Protein AF-A0A0D0D7I7-F1 (afdb_monomer)

Mean predicted aligned error: 8.33 Å

pLDDT: mean 82.62, std 15.27, range [40.34, 95.75]

Organism: NCBI:txid930991

Nearest PDB structures (foldseek):
  5npg-assembly1_A  TM=5.615E-01  e=3.996E-01  Drosophila melanogaster
  7m5o-assembly1_A  TM=6.059E-01  e=1.113E+00  Biggievirus Mos11
  5kux-assembly1_A  TM=4.960E-01  e=6.874E-01  synthetic construct
  3ul5-assembly1_A  TM=4.404E-01  e=1.113E+00  Saccharum officinarum
  2oct-assembly1_A  TM=5.495E-01  e=6.795E+00  Homo sapiens

Sequence (65 aa):
MSSQQSHVSTTYQEYNGMLSFTTDAWTSPNHHVFMAFSVHLEHKGVPLSMPLDIVEVAAVSITHT

Foldseek 3Di:
DDPPLVVVVVVVVPDPFDKDKDKDWDQDPVRWIKIWIWIWTDDPNRIDIGTPDIDTDDDDDPPDD

Secondary structure (DSSP, 8-state):
--TTHHHHHHHHHT--S-EEEEEEEEE-TTS-EEEEEEEEEEETTEEEEEEEEEEEEPP------

Solvent-accessible surface area (backbone atoms only — not comparable to full-atom values): 4239 Å² total; per-residue (Å²): 135,71,84,68,58,68,65,55,51,56,56,60,73,70,48,91,64,71,76,45,78,50,79,50,74,50,71,47,98,86,74,48,34,37,37,37,37,31,43,33,37,65,60,92,90,39,83,44,78,44,79,76,50,76,44,80,46,83,80,85,76,83,76,86,125

Structure (mmCIF, N/CA/C/O backbone):
data_AF-A0A0D0D7I7-F1
#
_entry.id   AF-A0A0D0D7I7-F1
#
loop_
_atom_site.group_PDB
_atom_site.id
_atom_site.type_symbol
_atom_site.label_atom_id
_atom_site.label_alt_id
_atom_site.label_comp_id
_atom_site.label_asym_id
_atom_site.label_entity_id
_atom_site.label_seq_id
_atom_site.pdbx_PDB_ins_code
_atom_site.Cartn_x
_atom_site.Cartn_y
_atom_site.Cartn_z
_atom_site.occupancy
_atom_site.B_iso_or_equiv
_atom_site.auth_seq_id
_atom_site.auth_comp_id
_atom_site.auth_asym_id
_atom_site.auth_atom_id
_atom_site.pdbx_P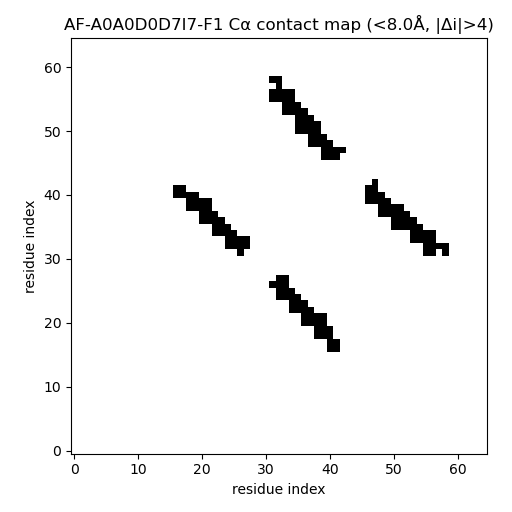DB_model_num
ATOM 1 N N . MET A 1 1 ? -6.375 13.227 -15.661 1.00 40.34 1 MET A N 1
ATOM 2 C CA . MET A 1 1 ? -6.638 13.366 -14.214 1.00 40.34 1 MET A CA 1
ATOM 3 C C . MET A 1 1 ? -7.863 12.527 -13.905 1.00 40.34 1 MET A C 1
ATOM 5 O O . MET A 1 1 ? -8.952 12.882 -14.334 1.00 40.34 1 MET A O 1
ATOM 9 N N . SER A 1 2 ? -7.652 11.343 -13.328 1.00 46.31 2 SER A N 1
ATOM 10 C CA . SER A 1 2 ? -8.715 10.369 -13.056 1.00 46.31 2 SER A CA 1
ATOM 11 C C . SER A 1 2 ? -9.570 10.861 -11.887 1.00 46.31 2 SER A C 1
ATOM 13 O O . SER A 1 2 ? -9.043 11.178 -10.824 1.00 46.3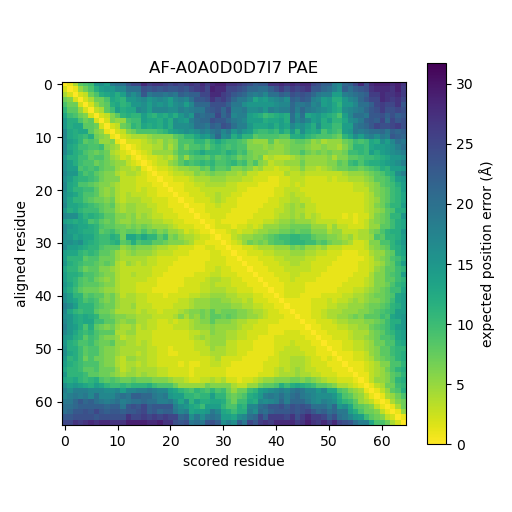1 2 SER A O 1
ATOM 15 N N . SER A 1 3 ? -10.883 10.937 -12.088 1.00 53.53 3 SER A N 1
ATOM 16 C CA . SER A 1 3 ? -11.884 11.488 -11.162 1.00 53.53 3 SER A CA 1
ATOM 17 C C . SER A 1 3 ? -12.042 10.727 -9.835 1.00 53.53 3 SER A C 1
ATOM 19 O O . SER A 1 3 ? -12.831 11.142 -8.993 1.00 53.53 3 SER A O 1
ATOM 21 N N . GLN A 1 4 ? -11.302 9.632 -9.629 1.00 54.69 4 GLN A N 1
ATOM 22 C CA . GLN A 1 4 ? -11.386 8.791 -8.428 1.00 54.69 4 GLN A CA 1
ATOM 23 C C . GLN A 1 4 ? -10.481 9.270 -7.279 1.00 54.69 4 GLN A C 1
ATOM 25 O O . GLN A 1 4 ? -10.776 8.996 -6.119 1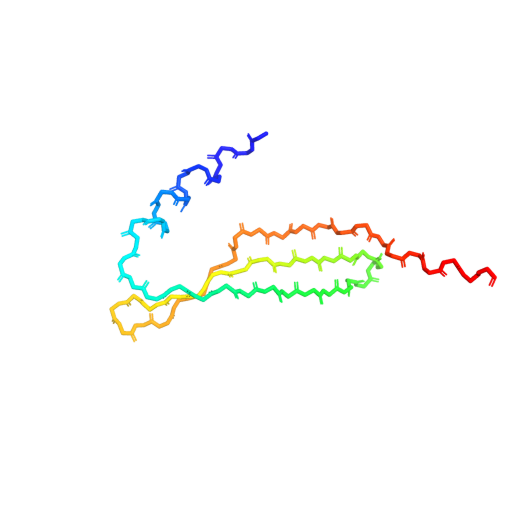.00 54.69 4 GLN A O 1
ATOM 30 N N . GLN A 1 5 ? -9.401 10.010 -7.565 1.00 54.56 5 GLN A N 1
ATOM 31 C CA . GLN A 1 5 ? -8.440 10.430 -6.531 1.00 54.56 5 GLN A CA 1
ATOM 32 C C . GLN A 1 5 ? -8.979 11.554 -5.628 1.00 54.56 5 GLN A C 1
ATOM 34 O O . GLN A 1 5 ? -8.641 11.612 -4.447 1.00 54.56 5 GLN A O 1
ATOM 39 N N . SER A 1 6 ? -9.846 12.429 -6.150 1.00 52.22 6 SER A N 1
ATOM 40 C CA . SER A 1 6 ? -10.307 13.621 -5.424 1.00 52.22 6 SER A CA 1
ATOM 41 C C . SER A 1 6 ? -11.278 13.320 -4.285 1.00 52.22 6 SER A C 1
ATOM 43 O O . SER A 1 6 ? -11.326 14.072 -3.320 1.00 52.22 6 SER A O 1
ATOM 45 N N . HIS A 1 7 ? -12.067 12.246 -4.379 1.00 54.47 7 HIS A N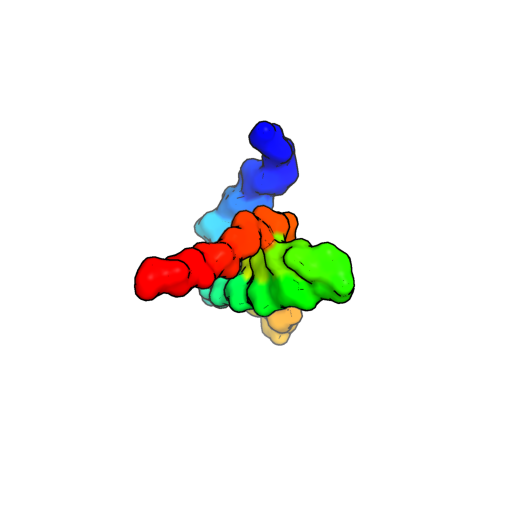 1
ATOM 46 C CA . HIS A 1 7 ? -13.018 11.896 -3.318 1.00 54.47 7 HIS A CA 1
ATOM 47 C C . HIS A 1 7 ? -12.325 11.196 -2.142 1.00 54.47 7 HIS A C 1
ATOM 49 O O . HIS A 1 7 ? -12.666 11.410 -0.985 1.00 54.47 7 HIS A O 1
ATOM 55 N N . VAL A 1 8 ? -11.298 10.406 -2.452 1.00 58.84 8 VAL A N 1
ATOM 56 C CA . VAL A 1 8 ? -10.546 9.597 -1.492 1.00 58.84 8 VAL A CA 1
ATOM 57 C C . VAL A 1 8 ? -9.571 10.455 -0.667 1.00 58.84 8 VAL A C 1
ATOM 59 O O . VAL A 1 8 ? -9.364 10.183 0.515 1.00 58.84 8 VAL A O 1
ATOM 62 N N . SER A 1 9 ? -9.017 11.538 -1.235 1.00 59.91 9 SER A N 1
ATOM 63 C CA . SER A 1 9 ? -8.100 12.423 -0.499 1.00 59.91 9 SER A CA 1
ATOM 64 C C . SER A 1 9 ? -8.780 13.175 0.645 1.00 59.91 9 SER A C 1
ATOM 66 O O . SER A 1 9 ? -8.189 13.300 1.715 1.00 59.91 9 SER A O 1
ATOM 68 N N . THR A 1 10 ? -10.017 13.647 0.451 1.00 61.72 10 THR A N 1
ATOM 69 C CA . THR A 1 10 ? -10.769 14.366 1.493 1.00 61.72 10 THR A CA 1
ATOM 70 C C . THR A 1 10 ? -11.062 13.451 2.682 1.00 61.72 10 THR A C 1
ATOM 72 O O . THR A 1 10 ? -10.866 13.846 3.826 1.00 61.72 10 THR A O 1
ATOM 75 N N . THR A 1 11 ? -11.417 12.188 2.427 1.00 71.81 11 THR A N 1
ATOM 76 C CA . THR A 1 11 ? -11.709 11.213 3.488 1.00 71.81 11 THR A CA 1
ATOM 77 C C . THR A 1 11 ? -10.488 10.877 4.348 1.00 71.81 11 THR A C 1
ATOM 79 O O . THR A 1 11 ? -10.623 10.757 5.563 1.00 71.81 11 THR A O 1
ATOM 82 N N . TYR A 1 12 ? -9.291 10.745 3.760 1.00 78.31 12 TYR A N 1
ATOM 83 C CA . TYR A 1 12 ? -8.076 10.487 4.546 1.00 78.31 12 TYR A CA 1
ATOM 84 C C . TYR A 1 12 ? -7.549 11.734 5.270 1.00 78.31 12 TYR A C 1
ATOM 86 O O . TYR A 1 12 ? -6.978 11.598 6.347 1.00 78.31 12 TYR A O 1
ATOM 94 N N . GLN A 1 13 ? -7.751 12.939 4.726 1.00 75.81 13 GLN A N 1
ATOM 95 C CA . GLN A 1 13 ? -7.368 14.193 5.394 1.00 75.81 13 GLN A CA 1
ATOM 96 C C . GLN A 1 13 ? -8.205 14.480 6.648 1.00 75.81 13 GLN A C 1
ATOM 98 O O . GLN A 1 13 ? -7.697 15.057 7.604 1.00 75.81 13 GLN A O 1
ATOM 103 N N . GLU A 1 14 ? -9.473 14.070 6.651 1.00 81.75 14 GLU A N 1
ATOM 104 C CA . GLU A 1 14 ? -10.399 14.259 7.775 1.00 81.75 14 GLU A CA 1
ATOM 105 C C . GLU A 1 14 ? -10.347 13.115 8.803 1.00 81.75 14 GLU A C 1
ATOM 107 O O . GLU A 1 14 ? -11.007 13.163 9.844 1.00 81.75 14 GLU A O 1
ATOM 112 N N . TYR A 1 15 ? -9.571 12.065 8.530 1.00 84.31 15 TYR A N 1
ATOM 113 C CA . TYR A 1 15 ? -9.486 10.910 9.408 1.00 84.31 15 TYR A CA 1
ATOM 114 C C . TYR A 1 15 ? -8.643 11.223 10.653 1.00 84.31 15 TYR A C 1
ATOM 116 O O . TYR A 1 15 ? -7.446 11.480 10.579 1.00 84.31 15 TYR A O 1
ATOM 124 N N . ASN A 1 16 ? -9.281 11.159 11.824 1.00 83.88 16 ASN A N 1
ATOM 125 C CA . ASN A 1 16 ? -8.683 11.542 13.108 1.00 83.88 16 ASN A CA 1
ATOM 126 C C . ASN A 1 16 ? -7.834 10.432 13.773 1.00 83.88 16 ASN A C 1
ATOM 128 O O . ASN A 1 16 ? -7.421 10.574 14.923 1.00 83.88 16 ASN A O 1
ATOM 132 N N . GLY A 1 17 ? -7.634 9.295 13.101 1.00 86.69 17 GLY A N 1
ATOM 133 C CA . GLY A 1 17 ? -6.826 8.178 13.597 1.00 86.69 17 GLY A CA 1
ATOM 134 C C . GLY A 1 17 ? -5.436 8.120 12.960 1.00 86.69 17 GLY A C 1
ATOM 135 O O . GLY A 1 17 ? -5.086 8.923 12.098 1.00 86.69 17 GLY A O 1
ATOM 136 N N . MET A 1 18 ? -4.634 7.132 13.362 1.00 89.50 18 MET A N 1
ATOM 137 C CA . MET A 1 18 ? -3.308 6.928 12.781 1.00 89.50 18 MET A CA 1
ATOM 138 C C . MET A 1 18 ? -3.414 6.315 11.382 1.00 89.50 18 MET A C 1
ATOM 140 O O . MET A 1 18 ? -4.048 5.276 11.196 1.00 89.50 18 MET A O 1
ATOM 144 N N . LEU A 1 19 ? -2.750 6.948 10.417 1.00 92.50 19 LEU A N 1
ATOM 145 C CA . LEU A 1 19 ? -2.550 6.423 9.072 1.00 92.50 19 LEU A CA 1
ATOM 146 C C . LEU A 1 19 ? -1.099 5.975 8.924 1.00 92.50 19 LEU A C 1
ATOM 148 O O . LEU A 1 19 ? -0.176 6.722 9.242 1.00 92.50 19 LEU A O 1
ATOM 152 N N . SER A 1 20 ? -0.896 4.762 8.424 1.00 93.06 20 SER A N 1
ATOM 153 C CA . SER A 1 20 ? 0.417 4.249 8.035 1.00 93.06 20 SER A CA 1
ATOM 154 C C . SER A 1 20 ? 0.438 4.023 6.533 1.00 93.06 20 SER A C 1
ATOM 156 O O . SER A 1 20 ? -0.443 3.360 5.996 1.00 93.06 20 SER A O 1
ATOM 158 N N . PHE A 1 21 ? 1.440 4.561 5.847 1.00 93.19 21 PHE A N 1
ATOM 159 C CA . PHE A 1 21 ? 1.595 4.387 4.405 1.00 93.19 21 PHE A CA 1
ATOM 160 C C . PHE A 1 21 ? 2.689 3.367 4.121 1.00 93.19 21 PHE A C 1
A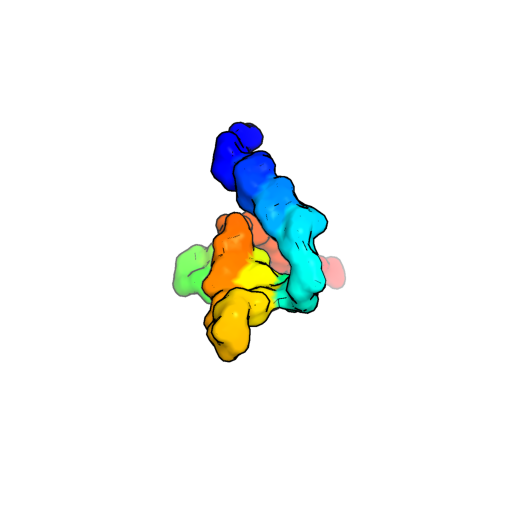TOM 162 O O . PHE A 1 21 ? 3.740 3.384 4.761 1.00 93.19 21 PHE A O 1
ATOM 169 N N . THR A 1 22 ? 2.444 2.486 3.156 1.00 95.69 22 THR A N 1
ATOM 170 C CA . THR A 1 22 ? 3.424 1.493 2.713 1.00 95.69 22 THR A CA 1
ATOM 171 C C . THR A 1 22 ? 3.585 1.544 1.210 1.00 95.69 22 THR A C 1
ATOM 173 O O . THR A 1 22 ? 2.601 1.669 0.478 1.00 95.69 22 THR A O 1
ATOM 176 N N . THR A 1 23 ? 4.824 1.366 0.775 1.00 95.75 23 THR A N 1
ATOM 177 C CA . THR A 1 23 ? 5.176 1.197 -0.628 1.00 95.75 23 THR A CA 1
ATOM 178 C C . THR A 1 23 ? 5.710 -0.212 -0.815 1.00 95.75 23 THR A C 1
ATOM 180 O O . THR A 1 23 ? 6.633 -0.608 -0.105 1.00 95.75 23 THR A O 1
ATOM 183 N N . ASP A 1 24 ? 5.137 -0.953 -1.756 1.00 95.19 24 ASP A N 1
ATOM 184 C CA . ASP A 1 24 ? 5.631 -2.267 -2.173 1.00 95.19 24 ASP A CA 1
ATOM 185 C C . ASP A 1 24 ? 6.047 -2.189 -3.641 1.00 95.19 24 ASP A C 1
ATOM 187 O O . ASP A 1 24 ? 5.331 -1.602 -4.451 1.00 95.19 24 ASP A O 1
ATOM 191 N N . ALA A 1 25 ? 7.212 -2.728 -3.981 1.00 94.62 25 ALA A N 1
ATOM 192 C CA . ALA A 1 25 ? 7.750 -2.686 -5.331 1.00 94.62 25 ALA A CA 1
ATOM 193 C C . ALA A 1 25 ? 8.187 -4.082 -5.764 1.00 94.62 25 ALA A C 1
ATOM 195 O O . ALA A 1 25 ? 8.965 -4.748 -5.080 1.00 94.62 25 ALA A O 1
ATOM 196 N N . TRP A 1 26 ? 7.718 -4.508 -6.933 1.00 94.69 26 TRP A N 1
ATOM 197 C CA . TRP A 1 26 ? 8.028 -5.823 -7.482 1.00 94.69 26 TRP A CA 1
ATOM 198 C C . TRP A 1 26 ? 8.246 -5.760 -8.989 1.00 94.69 26 TRP A C 1
ATOM 200 O O . TRP A 1 26 ? 7.776 -4.861 -9.681 1.00 94.69 26 TRP A O 1
ATOM 210 N N . THR A 1 27 ? 8.969 -6.749 -9.510 1.00 93.88 27 THR A N 1
ATOM 211 C CA . THR A 1 27 ? 9.054 -6.997 -10.953 1.00 93.88 27 THR A CA 1
ATOM 212 C C . THR A 1 27 ? 8.113 -8.140 -11.296 1.00 93.88 27 THR A C 1
ATOM 214 O O . THR A 1 27 ? 8.208 -9.222 -10.717 1.00 93.88 27 THR A O 1
ATOM 217 N N . SER A 1 28 ? 7.176 -7.913 -12.206 1.00 92.50 28 SER A N 1
ATOM 218 C CA . SER A 1 28 ? 6.267 -8.952 -12.686 1.00 92.50 28 SER A CA 1
ATOM 219 C C . SER A 1 28 ? 6.973 -9.904 -13.664 1.00 92.50 28 SER A C 1
ATOM 221 O O . SER A 1 28 ? 8.005 -9.559 -14.245 1.00 92.50 28 SER A O 1
ATOM 223 N N . PRO A 1 29 ? 6.408 -11.100 -13.924 1.00 91.19 29 PRO A N 1
ATOM 224 C CA . PRO A 1 29 ? 7.017 -12.082 -14.828 1.00 91.19 29 PRO A CA 1
ATOM 225 C C . PRO A 1 29 ? 7.272 -11.588 -16.261 1.00 91.19 29 PRO A C 1
ATOM 227 O O . PRO A 1 29 ? 8.080 -12.175 -16.969 1.00 91.19 29 PRO A O 1
ATOM 230 N N . ASN A 1 30 ? 6.601 -10.518 -16.696 1.00 90.12 30 ASN A N 1
ATOM 231 C CA . ASN A 1 30 ? 6.796 -9.883 -18.003 1.00 90.12 30 ASN A CA 1
ATOM 232 C C . ASN A 1 30 ? 7.900 -8.800 -18.009 1.00 90.12 30 ASN A C 1
ATOM 234 O O . ASN A 1 30 ? 8.002 -8.066 -18.983 1.00 90.12 30 ASN A O 1
ATOM 238 N N . HIS A 1 31 ? 8.731 -8.710 -16.963 1.00 85.19 31 HIS A N 1
ATOM 239 C CA . HIS A 1 31 ? 9.827 -7.735 -16.806 1.00 85.19 31 HIS A CA 1
ATOM 240 C C . HIS A 1 31 ? 9.399 -6.274 -16.602 1.00 85.19 31 HIS A C 1
ATOM 242 O O . HIS A 1 31 ? 10.236 -5.375 -16.671 1.00 85.19 31 HIS A O 1
ATOM 248 N N . HIS A 1 32 ? 8.125 -6.027 -16.302 1.00 90.06 32 HIS A N 1
ATOM 249 C CA . HIS A 1 32 ? 7.658 -4.701 -15.910 1.00 90.06 32 HIS A CA 1
ATOM 250 C C . HIS A 1 32 ? 7.862 -4.501 -14.403 1.00 90.06 32 HIS A C 1
ATOM 252 O O . HIS A 1 32 ? 7.640 -5.413 -13.603 1.00 90.06 32 HIS A O 1
ATOM 258 N N . VAL A 1 33 ? 8.318 -3.313 -14.008 1.00 92.88 33 VAL A N 1
ATOM 259 C CA . VAL A 1 33 ? 8.494 -2.953 -12.596 1.00 92.88 33 VAL A CA 1
ATOM 260 C C . VAL A 1 33 ? 7.254 -2.205 -12.142 1.00 92.88 33 VAL A C 1
ATOM 262 O O . VAL A 1 33 ? 6.862 -1.221 -12.761 1.00 92.88 33 VAL A O 1
ATOM 265 N N . PHE A 1 34 ? 6.646 -2.657 -11.054 1.00 94.12 34 PHE A N 1
ATOM 266 C CA . PHE A 1 34 ? 5.471 -2.037 -10.460 1.00 94.12 34 PHE A CA 1
ATOM 267 C C . PHE A 1 34 ? 5.774 -1.537 -9.055 1.00 94.12 34 PHE A C 1
ATOM 269 O O . PHE A 1 34 ? 6.613 -2.092 -8.346 1.00 94.12 34 PHE A O 1
ATOM 276 N N . MET A 1 35 ? 5.056 -0.491 -8.658 1.00 95.12 35 MET A N 1
ATOM 277 C CA . MET A 1 35 ? 5.052 0.049 -7.308 1.00 95.12 35 MET A CA 1
ATOM 278 C C . MET A 1 35 ? 3.607 0.265 -6.859 1.00 95.12 35 MET A C 1
ATOM 280 O O . MET A 1 35 ? 2.867 1.021 -7.488 1.00 95.12 35 MET A O 1
ATOM 284 N N . ALA A 1 36 ? 3.206 -0.391 -5.773 1.00 95.69 36 ALA A N 1
ATOM 285 C CA . ALA A 1 36 ? 1.943 -0.138 -5.096 1.00 95.69 36 ALA A CA 1
ATOM 286 C C . ALA A 1 36 ? 2.135 0.832 -3.938 1.00 95.69 36 ALA A C 1
ATOM 288 O O . ALA A 1 36 ? 3.049 0.683 -3.126 1.00 95.69 36 ALA A O 1
ATOM 289 N N . PHE A 1 37 ? 1.194 1.758 -3.810 1.00 94.88 37 PHE A N 1
ATOM 290 C CA . PHE A 1 37 ? 1.011 2.581 -2.625 1.00 94.88 37 PHE A CA 1
ATOM 291 C C . PHE A 1 37 ? -0.214 2.079 -1.879 1.00 94.88 37 PHE A C 1
ATOM 293 O O . PHE A 1 37 ? -1.265 1.880 -2.482 1.00 94.88 37 PHE A O 1
ATOM 300 N N . SER A 1 38 ? -0.100 1.880 -0.572 1.00 94.50 38 SER A N 1
ATOM 301 C CA . SER A 1 38 ? -1.227 1.482 0.273 1.00 94.50 38 SER A CA 1
ATOM 302 C C . SER A 1 38 ? -1.276 2.315 1.544 1.00 94.50 38 SER A C 1
ATOM 304 O O . SER A 1 38 ? -0.249 2.792 2.031 1.00 94.50 38 SER A O 1
ATOM 306 N N . VAL A 1 39 ? -2.479 2.466 2.089 1.00 93.62 39 VAL A N 1
ATOM 307 C CA . VAL A 1 39 ? -2.721 3.050 3.407 1.00 93.62 39 VAL A CA 1
ATOM 308 C C . VAL A 1 39 ? -3.286 1.988 4.338 1.00 93.62 39 VAL A C 1
ATOM 310 O O . VAL A 1 39 ? -4.141 1.186 3.958 1.00 93.62 39 VAL A O 1
ATOM 313 N N . HIS A 1 40 ? -2.801 1.997 5.571 1.00 93.31 40 HIS A N 1
ATOM 314 C CA . HIS A 1 40 ? -3.257 1.153 6.661 1.00 93.31 40 HIS A CA 1
ATOM 315 C C . HIS A 1 40 ? -3.798 2.042 7.771 1.00 93.31 40 HIS A C 1
ATOM 317 O O . HIS A 1 40 ? -3.175 3.043 8.130 1.00 93.31 40 HIS A O 1
ATOM 323 N N . LEU A 1 41 ? -4.962 1.685 8.300 1.00 93.38 41 LEU A N 1
ATOM 324 C CA . LEU A 1 41 ? -5.652 2.437 9.344 1.00 93.38 41 LEU A CA 1
ATOM 325 C C . LEU A 1 41 ? -6.473 1.502 10.224 1.00 93.38 41 LEU A C 1
ATOM 327 O O . LEU A 1 41 ? -6.820 0.398 9.813 1.00 93.38 41 LEU A 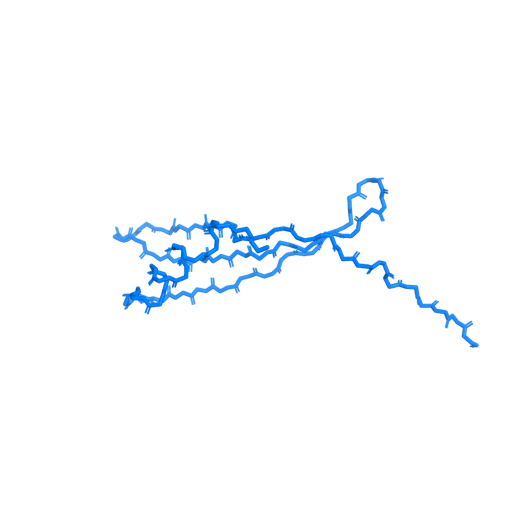O 1
ATOM 331 N N . GLU A 1 42 ? -6.832 1.951 11.420 1.00 93.69 42 GLU A N 1
ATOM 332 C CA . GLU A 1 42 ? -7.728 1.204 12.303 1.00 93.69 42 GLU A CA 1
ATOM 333 C C . GLU A 1 42 ? -9.140 1.802 12.268 1.00 93.69 42 GLU A C 1
ATOM 335 O O . GLU A 1 42 ? -9.369 2.943 12.663 1.00 93.69 42 GLU A O 1
ATOM 340 N N . HIS A 1 43 ? -10.138 1.041 11.835 1.00 87.88 43 HIS A N 1
ATOM 341 C CA . HIS A 1 43 ? -11.526 1.480 11.920 1.00 87.88 43 HIS A CA 1
ATOM 342 C C . HIS A 1 43 ? -12.272 0.646 12.956 1.00 87.88 43 HIS A C 1
ATOM 344 O O . HIS A 1 43 ? -12.563 -0.524 12.725 1.00 87.88 43 HIS A O 1
ATOM 350 N N . LYS A 1 44 ? -12.613 1.266 14.095 1.00 90.38 44 LYS A N 1
ATOM 351 C CA . LYS A 1 44 ? -13.375 0.636 15.191 1.00 90.38 44 LYS A CA 1
ATOM 352 C C . LYS A 1 44 ? -12.704 -0.641 15.730 1.00 90.38 44 LYS A C 1
ATOM 354 O O . LYS A 1 44 ? -13.372 -1.660 15.888 1.00 90.38 44 LYS A O 1
ATOM 359 N N . GLY A 1 45 ? -11.394 -0.608 15.980 1.00 92.00 45 GLY A N 1
ATOM 360 C CA . GLY A 1 45 ? -10.640 -1.776 16.448 1.00 92.00 45 GLY A CA 1
ATOM 361 C C . GLY A 1 45 ? -10.272 -2.783 15.357 1.00 92.00 45 GLY A C 1
ATOM 362 O O . GLY A 1 45 ? -9.635 -3.788 15.661 1.00 92.00 45 GLY A O 1
ATOM 363 N N . VAL A 1 46 ? -10.660 -2.546 14.098 1.00 93.75 46 VAL A N 1
ATOM 364 C CA . VAL A 1 46 ? -10.362 -3.445 12.977 1.00 93.75 46 VAL A CA 1
ATOM 365 C C . VAL A 1 46 ? -9.289 -2.821 12.081 1.00 93.75 46 VAL A C 1
ATOM 367 O O . VAL A 1 46 ? -9.509 -1.722 11.563 1.00 93.75 46 VAL A O 1
ATOM 370 N N . PRO A 1 47 ? -8.145 -3.494 11.857 1.00 93.12 47 PRO A N 1
ATOM 371 C CA . PRO A 1 47 ? -7.146 -3.025 10.909 1.00 93.12 47 PRO A CA 1
ATOM 372 C C . PRO A 1 47 ? -7.684 -3.140 9.480 1.00 93.12 47 PRO A C 1
ATOM 374 O O . PRO A 1 47 ? -8.178 -4.186 9.058 1.00 93.12 47 PRO A O 1
ATOM 377 N N . LEU A 1 4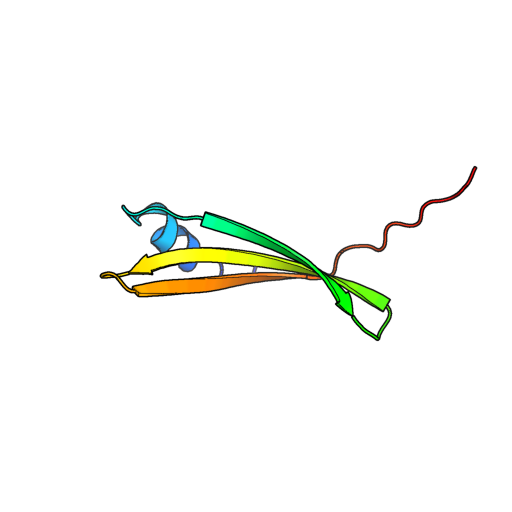8 ? -7.572 -2.050 8.732 1.00 93.31 48 LEU A N 1
ATOM 378 C CA . LEU A 1 48 ? -7.918 -1.954 7.324 1.00 93.31 48 LEU A CA 1
ATOM 379 C C . LEU A 1 48 ? -6.665 -1.610 6.529 1.00 93.31 48 LEU A C 1
ATOM 381 O O . LEU A 1 48 ? -5.885 -0.750 6.931 1.00 93.31 48 LEU A O 1
ATOM 385 N N . SER A 1 49 ? -6.514 -2.261 5.380 1.00 92.56 49 SER A N 1
ATOM 386 C CA . SER A 1 49 ? -5.472 -1.974 4.401 1.00 92.56 49 SER A CA 1
ATOM 387 C C . SER A 1 49 ? -6.119 -1.737 3.045 1.00 92.56 49 SER A C 1
ATOM 389 O O . SER A 1 49 ? -6.971 -2.522 2.623 1.00 92.56 49 SER A O 1
ATOM 391 N N . MET A 1 50 ? -5.761 -0.637 2.389 1.00 91.94 50 MET A N 1
ATOM 392 C CA . MET A 1 50 ? -6.340 -0.233 1.111 1.00 91.94 50 MET A CA 1
ATOM 393 C C . MET A 1 50 ? -5.232 0.187 0.138 1.00 91.94 50 MET A C 1
ATOM 395 O O . MET A 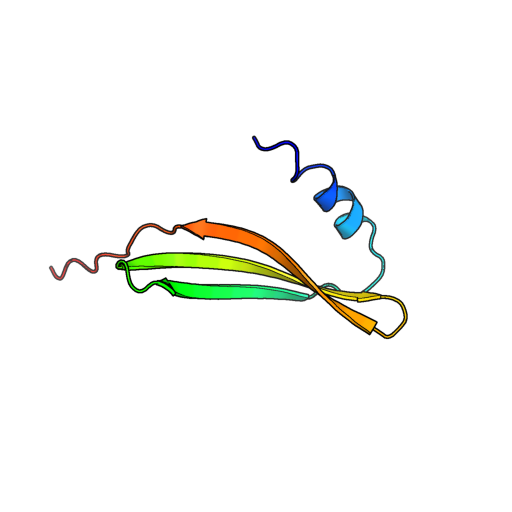1 50 ? -4.468 1.101 0.467 1.00 91.94 50 MET A O 1
ATOM 399 N N . PRO A 1 51 ? -5.142 -0.424 -1.059 1.00 92.50 51 PRO A N 1
ATOM 400 C CA . PRO A 1 51 ? -4.279 0.080 -2.117 1.00 92.50 51 PRO A CA 1
ATOM 401 C C . PRO A 1 51 ? -4.838 1.406 -2.644 1.00 92.50 51 PRO A C 1
ATOM 403 O O . PRO A 1 51 ? -6.028 1.521 -2.939 1.00 92.50 51 PRO A O 1
ATOM 406 N N . LEU A 1 52 ? -3.972 2.408 -2.742 1.00 91.94 52 LEU A N 1
ATOM 407 C CA . LEU A 1 52 ? -4.289 3.738 -3.259 1.00 91.94 52 LEU A CA 1
ATOM 408 C C . LEU A 1 52 ? -4.065 3.807 -4.765 1.00 91.94 52 LEU A C 1
ATOM 410 O O . LEU A 1 52 ? -4.912 4.310 -5.498 1.00 91.94 52 LEU A O 1
ATOM 414 N N . ASP A 1 53 ? -2.913 3.310 -5.210 1.00 93.94 53 ASP A N 1
ATOM 415 C CA . ASP A 1 53 ? -2.537 3.285 -6.615 1.00 93.94 53 ASP A CA 1
ATOM 416 C C . ASP A 1 53 ? -1.494 2.193 -6.864 1.00 93.94 53 ASP A C 1
ATOM 418 O O . ASP A 1 53 ? -0.756 1.802 -5.952 1.00 93.94 53 ASP A O 1
ATOM 422 N N . ILE A 1 54 ? -1.431 1.718 -8.103 1.00 94.38 54 ILE A N 1
ATOM 423 C CA . ILE A 1 54 ? -0.387 0.819 -8.589 1.00 94.38 54 ILE A CA 1
ATOM 424 C C . ILE A 1 54 ? 0.136 1.416 -9.884 1.00 94.38 54 ILE A C 1
ATOM 426 O O . ILE A 1 54 ? -0.580 1.492 -10.881 1.00 94.38 54 ILE A O 1
ATOM 430 N N . VAL A 1 55 ? 1.397 1.826 -9.864 1.00 94.88 55 VAL A N 1
ATOM 431 C CA . VAL A 1 55 ? 2.043 2.465 -11.006 1.00 94.88 55 VAL A CA 1
ATOM 432 C C . VAL A 1 55 ? 3.104 1.547 -11.590 1.00 94.88 55 VAL A C 1
ATOM 434 O O . VAL A 1 55 ? 3.849 0.888 -10.864 1.00 94.88 55 VAL A O 1
ATOM 437 N N . GLU A 1 56 ? 3.178 1.508 -12.914 1.00 94.31 56 GLU A N 1
ATOM 438 C CA . GLU A 1 56 ? 4.328 0.948 -13.614 1.00 94.31 56 GLU A CA 1
ATOM 439 C C . GLU A 1 56 ? 5.471 1.969 -13.571 1.00 94.31 56 GLU A C 1
ATOM 441 O O . GLU A 1 56 ? 5.285 3.143 -13.898 1.00 94.31 56 GLU A O 1
ATOM 446 N N . VAL A 1 57 ? 6.650 1.539 -13.131 1.00 90.12 57 VAL A N 1
ATOM 447 C CA . VAL A 1 57 ? 7.835 2.383 -12.976 1.00 90.12 57 VAL A CA 1
ATOM 448 C C . VAL A 1 57 ? 8.791 2.118 -14.133 1.00 90.12 57 VAL A C 1
ATOM 450 O O . VAL A 1 57 ? 8.968 0.980 -14.566 1.00 90.12 57 VAL A O 1
ATOM 453 N N . ALA A 1 58 ? 9.447 3.173 -14.618 1.00 85.31 58 ALA A N 1
ATOM 454 C CA . ALA A 1 58 ? 10.506 3.029 -15.607 1.00 85.31 58 ALA A CA 1
ATOM 455 C C . ALA A 1 58 ? 11.607 2.092 -15.082 1.00 85.31 58 ALA A C 1
ATOM 457 O O . ALA A 1 58 ? 12.076 2.236 -13.949 1.00 85.31 58 ALA A O 1
ATOM 458 N N . ALA A 1 59 ? 12.037 1.147 -15.918 1.00 74.44 59 ALA A N 1
ATOM 459 C CA . ALA A 1 59 ? 13.137 0.260 -15.579 1.00 74.44 59 ALA A CA 1
ATOM 460 C C . ALA A 1 59 ? 14.421 1.077 -15.356 1.00 74.44 59 ALA A C 1
ATOM 462 O O . ALA A 1 59 ? 14.856 1.831 -16.230 1.00 74.44 59 ALA A O 1
ATOM 463 N N . VAL A 1 60 ? 15.048 0.914 -14.188 1.00 67.44 60 VAL A N 1
ATOM 464 C CA . VAL A 1 60 ? 16.394 1.441 -13.942 1.00 67.44 60 VAL A CA 1
ATOM 465 C C . VAL A 1 60 ? 17.378 0.597 -14.747 1.00 67.44 60 VAL A C 1
ATOM 467 O O . VAL A 1 60 ? 17.657 -0.550 -14.406 1.00 67.44 60 VAL A O 1
ATOM 470 N N . SER A 1 61 ? 17.914 1.171 -15.822 1.00 67.31 61 SER A N 1
ATOM 471 C CA . SER A 1 61 ? 19.098 0.640 -16.494 1.00 67.31 61 SER A CA 1
ATOM 472 C C . SER A 1 61 ? 20.328 1.227 -15.816 1.00 67.31 61 SER A C 1
ATOM 474 O O . SER A 1 61 ? 20.604 2.419 -15.952 1.00 67.31 61 SER A O 1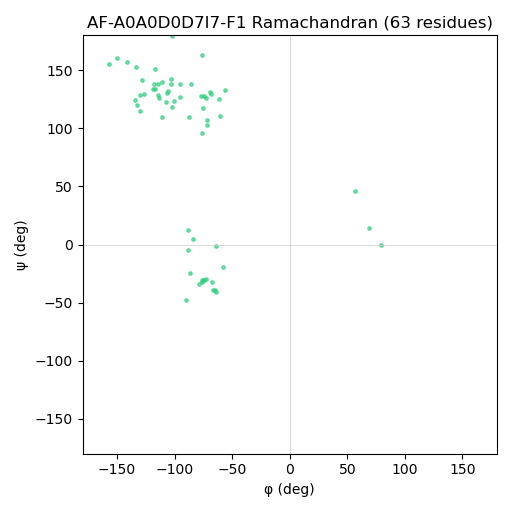
ATOM 476 N N . ILE A 1 62 ? 21.076 0.404 -15.082 1.00 70.75 62 ILE A N 1
ATOM 477 C CA . ILE A 1 62 ? 22.412 0.794 -14.630 1.00 70.75 62 ILE A CA 1
ATOM 478 C C . ILE A 1 62 ? 23.327 0.656 -15.845 1.00 70.75 62 ILE A C 1
ATOM 480 O O . ILE A 1 62 ? 23.784 -0.437 -16.176 1.00 70.75 62 ILE A O 1
ATOM 484 N N . THR A 1 63 ? 23.555 1.754 -16.559 1.00 67.56 63 THR A N 1
ATOM 485 C CA . THR A 1 63 ? 24.563 1.777 -17.617 1.00 67.56 63 THR A CA 1
ATOM 486 C C . THR A 1 63 ? 25.930 1.754 -16.940 1.00 67.56 63 THR A C 1
ATOM 488 O O . THR A 1 63 ? 26.354 2.763 -16.383 1.00 67.56 63 THR A O 1
ATOM 491 N N . HIS A 1 64 ? 26.605 0.601 -16.933 1.00 62.66 64 HIS A N 1
ATOM 492 C CA . HIS A 1 64 ? 28.028 0.555 -16.601 1.00 62.66 64 HIS A CA 1
ATOM 493 C C . HIS A 1 64 ? 28.785 1.423 -17.619 1.00 62.66 64 HIS A C 1
ATOM 495 O O . HIS A 1 64 ? 28.830 1.083 -18.802 1.00 62.66 64 HIS A O 1
ATOM 501 N N . THR A 1 65 ? 29.313 2.559 -17.161 1.00 60.50 65 THR A N 1
ATOM 502 C CA . THR A 1 65 ? 30.396 3.314 -17.817 1.00 60.50 65 THR A CA 1
ATOM 503 C C . THR A 1 65 ? 31.742 2.681 -17.532 1.00 60.50 65 THR A C 1
ATOM 505 O O . THR A 1 65 ? 31.943 2.290 -16.359 1.00 60.50 65 THR A O 1
#

Radius of gyration: 15.9 Å; Cα contacts (8 Å, |Δi|>4): 80; chains: 1; bounding box: 44×26×34 Å